Protein AF-A0A848XQJ1-F1 (afdb_monomer)

Sequence (135 aa):
MRKGQLGRRWIWWLPAFLWSCDLAPTRSLDELAVVDSTYVVPETGEPYSGNVTAQWPERLGGRSRLEARLVNGTWEGEFTLYHPTGRIRSQGVMSGGAPCGGWVENENPTVPESMLQEVTEELESLVIYGECPEG

Solvent-accessible surface area (backbone atoms only — not comparable to full-atom values): 7972 Å² total; per-residue (Å²): 144,82,90,84,89,82,82,92,76,89,80,86,81,77,80,83,76,72,80,72,78,76,72,75,76,69,39,57,51,86,71,42,38,77,55,96,86,27,32,16,37,70,92,78,65,46,55,36,65,47,47,31,30,42,74,47,78,42,97,90,59,58,47,27,39,38,44,33,27,29,49,72,14,29,40,34,44,60,37,37,34,26,29,52,74,65,41,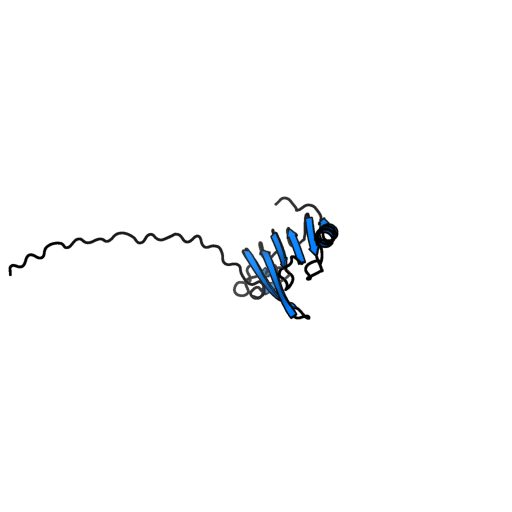70,27,32,37,35,37,27,51,91,62,39,76,20,35,63,29,43,52,37,89,68,62,65,84,61,97,41,72,67,51,41,55,49,51,55,64,72,17,57,44,78,48,57,78,64,80,86,128

pLDDT: mean 86.07, std 17.88, range [36.25, 98.56]

Secondary structure (DSSP, 8-state):
-----------------------PPPEEGGGSEEETTEEE-TTT-PBP-EEEEEEEE-TTSSEEEEEEEEETTEEEEEEEEE-TTS-EEEEEEEETTEEEEEEEE----SPPSSHHHHHHHHHHTEEE-SPPPP-

Nearest PDB structures (foldseek):
  1mt6-assembly1_A  TM=8.672E-01  e=2.859E-02  Homo sapiens
  7jtk-assembly1_T  TM=6.163E-01  e=9.436E-02  Chlamydomonas reinhardtii
  1n6c-assembly1_A  TM=8.450E-01  e=2.780E-01  Homo sapiens
  8z9y-assembly1_D  TM=4.304E-01  e=1.487E-01  Arabidopsis thaliana
  6t4d-assembly1_A-2  TM=4.704E-01  e=1.764E-01  Plasmodium falciparum

Radius of gyration: 25.11 Å; Cα contacts (8 Å, |Δi|>4): 245; chains: 1; bounding box: 40×91×46 Å

Mean predicted aligned error: 10.2 Å

Structure (mmCIF, N/CA/C/O backbone):
data_AF-A0A848XQJ1-F1
#
_entry.id   AF-A0A848XQJ1-F1
#
loop_
_atom_site.group_PDB
_atom_site.id
_atom_site.type_symbol
_atom_site.label_atom_id
_atom_site.label_alt_id
_atom_site.label_comp_id
_atom_site.label_asym_id
_atom_site.label_entity_id
_atom_site.label_seq_id
_atom_site.pdbx_PDB_ins_code
_atom_site.Cartn_x
_atom_site.Cartn_y
_atom_site.Cartn_z
_atom_site.occupancy
_atom_site.B_iso_or_equiv
_atom_site.auth_seq_id
_atom_site.auth_comp_id
_atom_site.auth_asym_id
_atom_site.auth_atom_id
_atom_site.pdbx_PDB_model_num
ATOM 1 N N . MET A 1 1 ? -7.274 78.347 1.927 1.00 42.78 1 MET A N 1
ATOM 2 C CA . MET A 1 1 ? -7.843 78.062 3.265 1.00 42.78 1 MET A CA 1
ATOM 3 C C . MET A 1 1 ? -9.361 78.224 3.236 1.00 42.78 1 MET A C 1
ATOM 5 O O . MET A 1 1 ? -9.844 79.346 3.191 1.00 42.78 1 MET A O 1
ATOM 9 N N . ARG A 1 2 ? -10.099 77.108 3.227 1.00 36.25 2 ARG A N 1
ATOM 10 C CA . ARG A 1 2 ? -11.481 76.949 3.720 1.00 36.25 2 ARG A CA 1
ATOM 11 C C . ARG A 1 2 ? -11.746 75.440 3.792 1.00 36.25 2 ARG A C 1
ATOM 13 O O . ARG A 1 2 ? -11.518 74.735 2.816 1.00 36.25 2 ARG A O 1
ATOM 20 N N . LYS A 1 3 ? -12.083 74.957 4.989 1.00 38.97 3 LYS A N 1
ATOM 21 C CA . LYS A 1 3 ? -12.331 73.545 5.317 1.00 38.97 3 LYS A CA 1
ATOM 22 C C . LYS A 1 3 ? -13.709 73.122 4.794 1.00 38.97 3 LYS A C 1
ATOM 24 O O . LYS A 1 3 ? -14.632 73.929 4.818 1.00 38.97 3 LYS A O 1
ATOM 29 N N . GLY A 1 4 ? -13.842 71.860 4.397 1.00 39.28 4 GLY A N 1
ATOM 30 C CA . GLY A 1 4 ? -15.107 71.253 3.975 1.00 39.28 4 GLY A CA 1
ATOM 31 C C . GLY A 1 4 ? -14.982 69.735 3.895 1.00 39.28 4 GLY A C 1
ATOM 32 O O . GLY A 1 4 ? -14.913 69.166 2.817 1.00 39.28 4 GLY A O 1
ATOM 33 N N . GLN A 1 5 ? -14.868 69.105 5.060 1.00 48.75 5 GLN A N 1
ATOM 34 C CA . GLN A 1 5 ? -14.820 67.661 5.266 1.00 48.75 5 GLN A CA 1
ATOM 35 C C . GLN A 1 5 ? -16.257 67.126 5.280 1.00 48.75 5 GLN A C 1
ATOM 37 O O . GLN A 1 5 ? -17.016 67.480 6.175 1.00 48.75 5 GLN A O 1
ATOM 42 N N . LEU A 1 6 ? -16.632 66.285 4.315 1.00 45.06 6 LEU A N 1
ATOM 43 C CA . LEU A 1 6 ? -17.903 65.553 4.298 1.00 45.06 6 LEU A CA 1
ATOM 44 C C . LEU A 1 6 ? -17.709 64.245 3.531 1.00 45.06 6 LEU A C 1
ATOM 46 O O . LEU A 1 6 ? -17.268 64.256 2.387 1.00 45.06 6 LEU A O 1
ATOM 50 N N . GLY A 1 7 ? -18.054 63.124 4.165 1.00 39.94 7 GLY A N 1
ATOM 51 C CA . GLY A 1 7 ? -18.126 61.835 3.479 1.00 39.94 7 GLY A CA 1
ATOM 52 C C . GLY A 1 7 ? -17.850 60.617 4.349 1.00 39.94 7 GLY A C 1
ATOM 53 O O . GLY A 1 7 ? -17.052 59.770 3.970 1.00 39.94 7 GLY A O 1
ATOM 54 N N . ARG A 1 8 ? -18.506 60.496 5.511 1.00 51.94 8 ARG A N 1
ATOM 55 C CA . ARG A 1 8 ? -18.638 59.193 6.181 1.00 51.94 8 ARG A CA 1
ATOM 56 C C . ARG A 1 8 ? -19.518 58.317 5.287 1.00 51.94 8 ARG A C 1
ATOM 58 O O . ARG A 1 8 ? -20.691 58.640 5.117 1.00 51.94 8 ARG A O 1
ATOM 65 N N . ARG A 1 9 ? -18.996 57.211 4.756 1.00 48.66 9 ARG A N 1
ATOM 66 C CA . ARG A 1 9 ? -19.834 56.130 4.226 1.00 48.66 9 ARG A CA 1
ATOM 67 C C . ARG A 1 9 ? -19.328 54.804 4.769 1.00 48.66 9 ARG A C 1
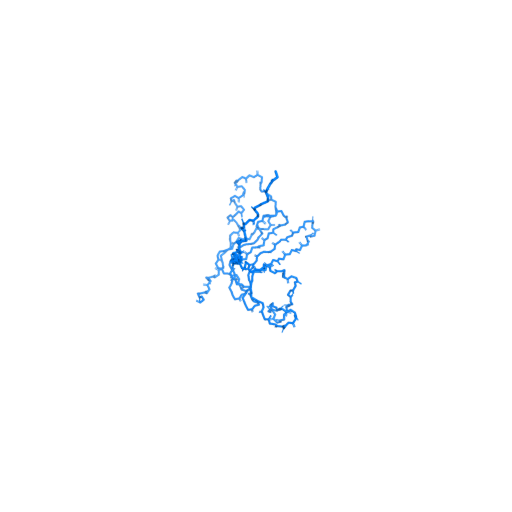ATOM 69 O O . ARG A 1 9 ? -18.230 54.362 4.459 1.00 48.66 9 ARG A O 1
ATOM 76 N N . TRP A 1 10 ? -20.126 54.259 5.675 1.00 47.78 10 TRP A N 1
ATOM 77 C CA . TRP A 1 10 ? -19.926 52.974 6.314 1.00 47.78 10 TRP A CA 1
ATOM 78 C C . TRP A 1 10 ? -20.131 51.892 5.254 1.00 47.78 10 TRP A C 1
ATOM 80 O O . TRP A 1 10 ? -21.210 51.817 4.673 1.00 47.78 10 TRP A O 1
ATOM 90 N N . ILE A 1 11 ? -19.108 51.083 4.994 1.00 53.62 11 ILE A N 1
ATOM 91 C CA . ILE A 1 11 ? -19.244 49.826 4.258 1.00 53.62 11 ILE A CA 1
ATOM 92 C C . ILE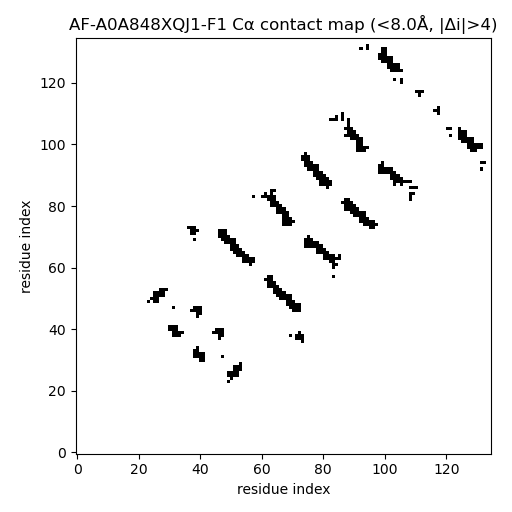 A 1 11 ? -18.893 48.731 5.257 1.00 53.62 11 ILE A C 1
ATOM 94 O O . ILE A 1 11 ? -17.737 48.366 5.436 1.00 53.62 11 ILE A O 1
ATOM 98 N N . TRP A 1 12 ? -19.916 48.265 5.961 1.00 46.94 12 TRP A N 1
ATOM 99 C CA . TRP A 1 12 ? -19.975 46.867 6.354 1.00 46.94 12 TRP A CA 1
ATOM 100 C C . TRP A 1 12 ? -20.701 46.167 5.211 1.00 46.94 12 TRP A C 1
ATOM 102 O O . TRP A 1 12 ? -21.801 46.604 4.885 1.00 46.94 12 TRP A O 1
ATOM 112 N N . TRP A 1 13 ? -20.099 45.144 4.601 1.00 46.84 13 TRP A N 1
ATOM 113 C CA . TRP A 1 13 ? -20.786 43.892 4.259 1.00 46.84 13 TRP A CA 1
ATOM 114 C C . TRP A 1 13 ? -19.806 42.827 3.737 1.00 46.84 13 TRP A C 1
ATOM 116 O O . TRP A 1 13 ? -19.204 42.976 2.680 1.00 46.84 13 TRP A O 1
ATOM 126 N N . LEU A 1 14 ? -19.734 41.769 4.552 1.00 53.12 14 LEU A N 1
ATOM 127 C CA . LEU A 1 14 ? -19.464 40.351 4.295 1.00 53.12 14 LEU A CA 1
ATOM 128 C C . LEU A 1 14 ? -18.108 39.939 3.690 1.00 53.12 14 LEU A C 1
ATOM 130 O O . LEU A 1 14 ? -17.894 40.100 2.488 1.00 53.12 14 LEU A O 1
ATOM 134 N N . PRO A 1 15 ? -17.222 39.290 4.479 1.00 52.69 15 PRO A N 1
ATOM 135 C CA . PRO A 1 15 ? -16.168 38.482 3.889 1.00 52.69 15 PRO A CA 1
ATOM 136 C C . PRO A 1 15 ? -16.836 37.356 3.097 1.00 52.69 15 PRO A C 1
ATOM 138 O O .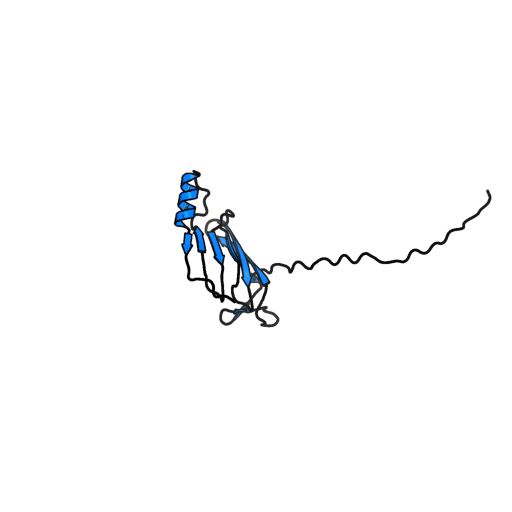 PRO A 1 15 ? -17.709 36.656 3.614 1.00 52.69 15 PRO A O 1
ATOM 141 N N . ALA A 1 16 ? -16.430 37.194 1.840 1.00 57.00 16 ALA A N 1
ATOM 142 C CA . ALA A 1 16 ? -16.672 35.969 1.103 1.00 57.00 16 ALA A CA 1
ATOM 143 C C . ALA A 1 16 ? -15.981 34.846 1.884 1.00 57.00 16 ALA A C 1
ATOM 145 O O . ALA A 1 16 ? -14.768 34.664 1.797 1.00 57.00 16 ALA A O 1
ATOM 146 N N . PHE A 1 17 ? -16.759 34.169 2.729 1.00 52.16 17 PHE A N 1
ATOM 147 C CA . PHE A 1 17 ? -16.384 32.931 3.385 1.00 52.16 17 PHE A CA 1
ATOM 148 C C . PHE A 1 17 ? -16.272 31.913 2.257 1.00 52.16 17 PHE A C 1
ATOM 150 O O . PHE A 1 17 ? -17.254 31.308 1.831 1.00 52.16 17 PHE A O 1
ATOM 157 N N . LEU A 1 18 ? -15.081 31.863 1.663 1.00 54.62 18 LEU A N 1
ATOM 158 C CA . LEU A 1 18 ? -14.699 30.833 0.724 1.00 54.62 18 LEU A CA 1
ATOM 159 C C . LEU A 1 18 ? -14.859 29.532 1.496 1.00 54.62 18 LEU A C 1
ATOM 161 O O . LEU A 1 18 ? -14.111 29.251 2.431 1.00 54.62 18 LEU A O 1
ATOM 165 N N . TRP A 1 19 ? -15.917 28.810 1.148 1.00 53.16 19 TRP A N 1
ATOM 166 C CA . TRP A 1 19 ? -16.148 27.435 1.532 1.00 53.16 19 TRP A CA 1
ATOM 167 C C . TRP A 1 19 ? -14.997 26.656 0.895 1.00 53.16 19 TRP A C 1
ATOM 169 O O . TRP A 1 19 ? -15.083 26.192 -0.241 1.00 53.16 19 TRP A O 1
ATOM 179 N N . SER A 1 20 ? -13.850 26.654 1.574 1.00 49.38 20 SER A N 1
ATOM 180 C CA . SER A 1 20 ? -12.776 25.726 1.283 1.00 49.38 20 SER A CA 1
ATOM 181 C C . SER A 1 20 ? -13.402 24.362 1.467 1.00 49.38 20 SER A C 1
ATOM 183 O O . SER A 1 20 ? -13.784 23.987 2.571 1.00 49.38 20 SER A O 1
ATOM 185 N N . CYS A 1 21 ? -13.604 23.674 0.351 1.00 57.50 21 CYS A N 1
ATOM 186 C CA . CYS A 1 21 ? -13.893 22.261 0.356 1.00 57.50 21 CYS A CA 1
ATOM 187 C C . CYS A 1 21 ? -12.751 21.619 1.152 1.00 57.50 21 CYS A C 1
ATOM 189 O O . CYS A 1 21 ? -11.608 21.657 0.693 1.00 57.50 21 CYS A O 1
ATOM 191 N N . ASP A 1 22 ? -13.038 21.143 2.367 1.00 53.78 22 ASP A N 1
ATOM 192 C CA . ASP A 1 22 ? -12.120 20.335 3.164 1.00 53.78 22 ASP A CA 1
ATOM 193 C C . ASP A 1 22 ? -11.807 19.092 2.333 1.00 53.78 22 ASP A C 1
ATOM 195 O O . ASP A 1 22 ? -12.546 18.106 2.317 1.00 53.78 22 ASP A O 1
ATOM 199 N N . LEU A 1 23 ? -10.735 19.180 1.550 1.00 60.22 23 LEU A N 1
ATOM 200 C CA . LEU A 1 23 ? -10.103 18.023 0.961 1.00 60.22 23 LEU A CA 1
ATOM 201 C C . LEU A 1 23 ? -9.615 17.224 2.166 1.00 60.22 23 LEU A C 1
ATOM 203 O O . LEU A 1 23 ? -8.650 17.633 2.812 1.00 60.22 23 LEU A O 1
ATOM 207 N N . ALA A 1 24 ? -10.364 16.181 2.539 1.00 60.31 24 ALA A N 1
ATOM 208 C CA . ALA A 1 24 ? -10.082 15.404 3.736 1.00 60.31 24 ALA A CA 1
ATOM 209 C C . ALA A 1 24 ? -8.587 15.041 3.739 1.00 60.31 24 ALA A C 1
ATOM 211 O O . ALA A 1 24 ? -8.108 14.468 2.754 1.00 60.31 24 ALA A O 1
ATOM 212 N N . PRO A 1 25 ? -7.830 15.432 4.777 1.00 68.06 25 PRO A N 1
ATOM 213 C CA . PRO A 1 25 ? -6.392 15.241 4.775 1.00 68.06 25 PRO A CA 1
ATOM 214 C C . PRO A 1 25 ? -6.086 13.744 4.760 1.00 68.06 25 PRO A C 1
ATOM 216 O O . PRO A 1 25 ? -6.610 12.983 5.573 1.00 68.06 25 PRO A O 1
ATOM 219 N N . THR A 1 26 ? -5.235 13.322 3.826 1.00 87.44 26 THR A N 1
ATOM 220 C CA . THR A 1 26 ? -4.684 11.966 3.810 1.00 87.44 26 THR A CA 1
ATOM 221 C C . THR A 1 26 ? -3.914 11.726 5.109 1.00 87.44 26 THR A C 1
ATOM 223 O O . THR A 1 26 ? -3.033 12.518 5.451 1.00 87.44 26 THR A O 1
ATOM 226 N N . ARG A 1 27 ? -4.240 10.654 5.842 1.00 94.19 27 ARG A N 1
ATOM 227 C CA . ARG A 1 27 ? -3.608 10.333 7.134 1.00 94.19 27 ARG A CA 1
ATOM 228 C C . ARG A 1 27 ? -2.389 9.430 6.947 1.00 94.19 27 ARG A C 1
ATOM 230 O O . ARG A 1 27 ? -2.335 8.640 6.004 1.00 94.19 27 ARG A O 1
ATOM 237 N N . SER A 1 28 ? -1.403 9.528 7.835 1.00 96.25 28 SER A N 1
ATOM 238 C CA . SER A 1 28 ? -0.307 8.556 7.861 1.00 96.25 28 SER A CA 1
ATOM 239 C C . SER A 1 28 ? -0.783 7.242 8.484 1.00 96.25 28 SER A C 1
ATOM 241 O O . SER A 1 28 ? -1.403 7.245 9.546 1.00 96.25 28 SER A O 1
ATOM 243 N N . LEU A 1 29 ? -0.478 6.109 7.853 1.00 96.25 29 LEU A N 1
ATOM 244 C CA . LEU A 1 29 ? -0.814 4.779 8.359 1.00 96.25 29 LEU A CA 1
ATOM 245 C C . LEU A 1 29 ? -0.100 4.486 9.686 1.00 96.25 29 LEU A C 1
ATOM 247 O O . LEU A 1 29 ? -0.655 3.795 10.533 1.00 96.25 29 LEU A O 1
ATOM 251 N N . ASP A 1 30 ? 1.090 5.060 9.889 1.00 95.62 30 ASP A N 1
ATOM 252 C CA . ASP A 1 30 ? 1.886 4.898 11.114 1.00 95.62 30 ASP A CA 1
ATOM 253 C C . ASP A 1 30 ? 1.228 5.560 12.348 1.00 95.62 30 ASP A C 1
ATOM 255 O O . ASP A 1 30 ? 1.639 5.316 13.480 1.00 95.62 30 ASP A O 1
ATOM 259 N N . GLU A 1 31 ? 0.206 6.403 12.147 1.00 96.06 31 GLU A N 1
ATOM 260 C CA . GLU A 1 31 ? -0.572 7.057 13.212 1.00 96.06 31 GLU A CA 1
ATOM 261 C C . GLU A 1 31 ? -1.829 6.272 13.615 1.00 96.06 31 GLU A C 1
ATOM 263 O O . GLU A 1 31 ? -2.591 6.731 14.471 1.00 96.06 31 GLU A O 1
ATOM 268 N N . LEU A 1 32 ? -2.100 5.141 12.962 1.00 96.94 32 LEU A N 1
ATOM 269 C CA . LEU A 1 32 ? -3.221 4.261 13.273 1.00 96.94 32 LEU A CA 1
ATOM 270 C C . LEU A 1 32 ? -2.730 3.062 14.083 1.00 96.94 32 LEU A C 1
ATOM 272 O O . LEU A 1 32 ? -1.635 2.545 13.869 1.00 96.94 32 LEU A O 1
ATOM 276 N N . ALA A 1 33 ? -3.560 2.596 15.011 1.00 97.50 33 ALA A N 1
ATOM 277 C CA . ALA A 1 33 ? -3.327 1.332 15.694 1.00 97.50 33 ALA A CA 1
ATOM 278 C C . ALA A 1 33 ? -3.998 0.197 14.913 1.00 97.50 33 ALA A C 1
ATOM 280 O O . ALA A 1 33 ? -4.985 0.417 14.214 1.00 97.50 33 ALA A O 1
ATOM 281 N N . VAL A 1 34 ? -3.485 -1.024 15.054 1.00 97.06 34 VAL A N 1
ATOM 282 C CA . VAL A 1 34 ? -4.124 -2.226 14.505 1.00 97.06 34 VAL A CA 1
ATOM 283 C C . VAL A 1 34 ? -4.657 -3.062 15.660 1.00 97.06 34 VAL A C 1
ATOM 285 O O . VAL A 1 34 ? -3.890 -3.479 16.528 1.00 97.06 34 VAL A O 1
ATOM 288 N N . VAL A 1 35 ? -5.965 -3.310 15.665 1.00 97.50 35 VAL A N 1
ATOM 289 C CA . VAL A 1 35 ? -6.661 -4.154 16.645 1.00 97.50 35 VAL A CA 1
ATOM 290 C C . VAL A 1 35 ? -7.470 -5.181 15.868 1.00 97.50 35 VAL A C 1
ATOM 292 O O . VAL A 1 35 ? -8.292 -4.806 15.042 1.00 97.50 35 VAL A O 1
ATOM 295 N N . ASP A 1 36 ? -7.202 -6.471 16.079 1.00 94.62 36 ASP A N 1
ATOM 296 C CA . ASP A 1 36 ? -7.896 -7.569 15.388 1.00 94.62 36 ASP A CA 1
ATO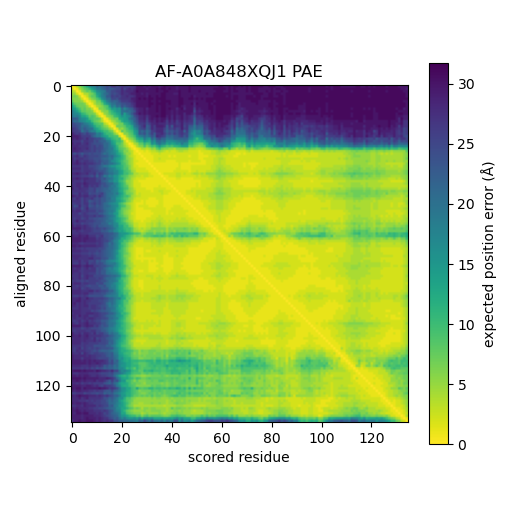M 297 C C . ASP A 1 36 ? -7.948 -7.389 13.857 1.00 94.62 36 ASP A C 1
ATOM 299 O O . ASP A 1 36 ? -8.985 -7.533 13.216 1.00 94.62 36 ASP A O 1
ATOM 303 N N . SER A 1 37 ? -6.799 -7.048 13.259 1.00 93.62 37 SER A N 1
ATOM 304 C CA . SER A 1 37 ? -6.641 -6.746 11.820 1.00 93.62 37 SER A CA 1
ATOM 305 C C . SER A 1 37 ? -7.410 -5.516 11.314 1.00 93.62 37 SER A C 1
ATOM 307 O O . SER A 1 37 ? -7.442 -5.275 10.112 1.00 93.62 37 SER A O 1
ATOM 309 N N . THR A 1 38 ? -7.987 -4.716 12.212 1.00 96.75 38 THR A N 1
ATOM 310 C CA . THR A 1 38 ? -8.704 -3.475 11.897 1.00 96.75 38 THR A CA 1
ATOM 311 C C . THR A 1 38 ? -7.835 -2.270 12.237 1.00 96.75 38 THR A C 1
ATOM 313 O O . THR A 1 38 ? -7.321 -2.158 13.352 1.00 96.75 38 THR A O 1
ATOM 316 N N . TYR A 1 39 ? -7.690 -1.342 11.293 1.00 97.75 39 TYR A N 1
ATOM 317 C CA . TYR A 1 39 ? -7.044 -0.053 11.529 1.00 97.75 39 TYR A CA 1
ATOM 318 C C . TYR A 1 39 ? -7.980 0.883 12.298 1.00 97.75 39 TYR A C 1
ATOM 320 O O . TYR A 1 39 ? -9.053 1.245 11.810 1.00 97.75 39 TYR A O 1
ATOM 328 N N . VAL A 1 40 ? -7.563 1.305 13.489 1.00 98.19 40 VAL A N 1
ATOM 329 C CA . VAL A 1 40 ? -8.346 2.154 14.393 1.00 98.19 40 VAL A CA 1
ATOM 330 C C . VAL A 1 40 ? -7.605 3.440 14.744 1.00 98.19 40 VAL A C 1
ATOM 332 O O . VAL A 1 40 ? -6.372 3.499 14.759 1.00 98.19 40 VAL A O 1
ATOM 335 N N . VAL A 1 41 ? -8.371 4.480 15.054 1.00 97.56 41 VAL A N 1
ATOM 336 C CA . VAL A 1 41 ? -7.862 5.737 15.608 1.00 97.56 41 VAL A CA 1
ATOM 337 C C . VAL A 1 41 ? -7.440 5.485 17.064 1.00 97.56 41 VAL A C 1
ATOM 339 O O . VAL A 1 41 ? -8.301 5.125 17.867 1.00 97.56 41 VAL A O 1
ATOM 342 N N . PRO A 1 42 ? -6.155 5.638 17.444 1.00 96.75 42 PRO A N 1
ATOM 343 C CA . PRO A 1 42 ? -5.669 5.236 18.770 1.00 96.75 42 PRO A CA 1
ATOM 344 C C . PRO A 1 42 ? -6.383 5.913 19.945 1.00 96.75 42 PRO A C 1
ATOM 346 O O . PRO A 1 42 ? -6.505 5.326 21.017 1.00 96.75 42 PRO A O 1
ATOM 349 N N . GLU A 1 43 ? -6.849 7.147 19.754 1.00 95.31 43 GLU A N 1
ATOM 350 C CA . GLU A 1 43 ? -7.485 7.948 20.798 1.00 95.31 43 GLU A CA 1
ATOM 351 C C . GLU A 1 43 ? -8.907 7.481 21.128 1.00 95.31 43 GLU A C 1
ATOM 353 O O . GLU A 1 43 ? -9.328 7.567 22.281 1.00 95.31 43 GLU A O 1
ATOM 358 N N . THR A 1 44 ? -9.654 7.009 20.127 1.00 96.38 44 THR A N 1
ATOM 359 C CA . THR A 1 44 ? -11.070 6.633 20.278 1.00 96.38 44 THR A CA 1
ATOM 360 C C . THR A 1 44 ? -11.298 5.127 20.194 1.00 96.38 44 THR A C 1
ATOM 362 O O . THR A 1 44 ? -12.313 4.635 20.680 1.00 96.38 44 THR A O 1
ATOM 365 N N . GLY A 1 45 ? -10.369 4.387 19.585 1.00 96.56 45 GLY A N 1
ATOM 366 C CA . GLY A 1 45 ? -10.545 2.984 19.221 1.00 96.56 45 GLY A CA 1
ATOM 367 C C . GLY A 1 45 ? -11.517 2.766 18.056 1.00 96.56 45 GLY A C 1
ATOM 368 O O . GLY A 1 45 ? -11.831 1.621 17.741 1.00 96.56 45 GLY A O 1
ATOM 369 N N . GLU A 1 46 ? -12.007 3.828 17.411 1.00 96.75 46 GLU A N 1
ATOM 370 C CA . GLU A 1 46 ? -12.953 3.712 16.300 1.00 96.75 46 GLU A CA 1
ATOM 371 C C . GLU A 1 46 ? -12.239 3.294 15.002 1.00 96.75 46 GLU A C 1
ATOM 373 O O . GLU A 1 46 ? -11.145 3.800 14.720 1.00 96.75 46 GLU A O 1
ATOM 378 N N . PRO A 1 47 ? -12.840 2.411 14.178 1.00 97.88 47 PRO A N 1
ATOM 379 C CA . PRO A 1 47 ? -12.288 2.046 12.878 1.00 97.88 47 PRO A CA 1
ATOM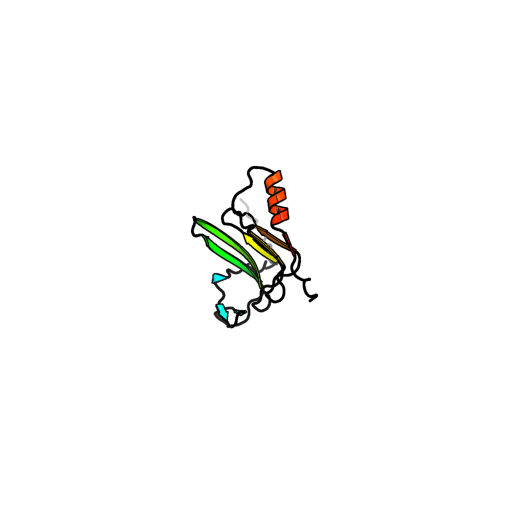 380 C C . PRO A 1 47 ? -12.125 3.260 11.962 1.00 97.88 47 PRO A C 1
ATOM 382 O O . PRO A 1 47 ? -13.049 4.053 11.771 1.00 97.88 47 PRO A O 1
ATOM 385 N N . TYR A 1 48 ? -10.949 3.395 11.357 1.00 97.00 48 TYR A N 1
ATOM 386 C CA . TYR A 1 48 ? -10.642 4.538 10.507 1.00 97.00 48 TYR A CA 1
ATOM 387 C C . TYR A 1 48 ? -11.230 4.377 9.097 1.00 97.00 48 TYR A C 1
ATOM 389 O O . TYR A 1 48 ? -11.130 3.314 8.487 1.00 97.00 48 TYR A O 1
ATOM 397 N N . SER A 1 49 ? -11.800 5.451 8.547 1.00 96.81 49 SER A N 1
ATOM 398 C CA . SER A 1 49 ? -12.238 5.513 7.147 1.00 96.81 49 SER A CA 1
ATOM 399 C C . SER A 1 49 ? -11.652 6.746 6.471 1.00 96.81 49 SER A C 1
ATOM 401 O O . SER A 1 49 ? -11.878 7.868 6.924 1.00 96.81 49 SER A O 1
ATOM 403 N N . GLY A 1 50 ? -10.916 6.548 5.381 1.00 95.75 50 GLY A N 1
ATOM 404 C CA . GLY A 1 50 ? -10.261 7.631 4.655 1.00 95.75 50 GLY A CA 1
ATOM 405 C C . GLY A 1 50 ? -9.053 7.178 3.844 1.00 95.75 50 GLY A C 1
ATOM 406 O O . GLY A 1 50 ? -8.671 6.007 3.855 1.00 95.75 50 GLY A O 1
ATOM 407 N N . ASN A 1 51 ? -8.453 8.130 3.133 1.00 97.00 51 ASN A N 1
ATOM 408 C CA . ASN A 1 51 ? -7.217 7.898 2.395 1.00 97.00 51 ASN A CA 1
ATOM 409 C C . ASN A 1 51 ? -6.035 7.858 3.366 1.00 97.00 51 ASN A C 1
ATOM 411 O O . ASN A 1 51 ? -5.921 8.703 4.259 1.00 97.00 51 ASN A O 1
ATOM 415 N N . VAL A 1 52 ? -5.133 6.911 3.146 1.00 97.62 52 VAL A N 1
ATOM 416 C CA . VAL A 1 52 ? -3.925 6.722 3.942 1.00 97.62 52 VAL A CA 1
ATOM 417 C C . VAL A 1 52 ? -2.678 6.726 3.078 1.00 97.62 52 VAL A C 1
ATOM 419 O O . VAL A 1 52 ? -2.686 6.328 1.913 1.00 97.62 52 VAL A O 1
ATOM 422 N N . THR A 1 53 ? -1.584 7.160 3.687 1.00 97.88 53 THR A N 1
ATOM 423 C CA . THR A 1 53 ? -0.238 7.065 3.125 1.00 97.88 53 THR A CA 1
ATOM 424 C C . THR A 1 53 ? 0.691 6.407 4.116 1.00 97.88 53 THR A C 1
ATOM 426 O O . THR A 1 53 ? 0.503 6.538 5.318 1.00 97.88 53 THR A O 1
ATOM 429 N N . ALA A 1 54 ? 1.724 5.735 3.634 1.00 97.12 54 ALA A N 1
ATOM 430 C CA . ALA A 1 54 ? 2.791 5.253 4.499 1.00 97.12 54 ALA A CA 1
ATOM 431 C C . ALA A 1 54 ? 4.131 5.358 3.786 1.00 97.12 54 ALA A C 1
ATOM 433 O O . ALA A 1 54 ? 4.186 5.384 2.554 1.00 97.12 54 ALA A O 1
ATOM 434 N N . GLN A 1 55 ? 5.216 5.446 4.549 1.00 97.19 55 GLN A N 1
ATOM 435 C CA . GLN A 1 55 ? 6.557 5.447 3.982 1.00 97.19 55 GLN A CA 1
ATOM 436 C C . GLN A 1 55 ? 7.528 4.684 4.864 1.00 97.19 55 GLN A C 1
ATOM 438 O O . GLN A 1 55 ? 7.707 5.028 6.032 1.00 97.19 55 GLN A O 1
ATOM 443 N N . TRP A 1 56 ? 8.264 3.750 4.270 1.00 95.25 56 TRP A N 1
ATOM 444 C CA . TRP A 1 56 ? 9.219 2.924 5.004 1.00 95.25 56 TRP A CA 1
ATOM 445 C C . TRP A 1 56 ? 10.611 2.995 4.376 1.00 95.25 56 TRP A C 1
ATOM 447 O O . TRP A 1 56 ? 10.729 3.025 3.148 1.00 95.25 56 TRP A O 1
ATOM 457 N N . PRO A 1 57 ? 11.678 3.059 5.191 1.00 95.56 57 PRO A N 1
ATOM 458 C CA . PRO A 1 57 ? 13.040 2.982 4.685 1.00 95.56 57 PRO A CA 1
ATOM 459 C C . PRO A 1 57 ? 13.346 1.566 4.182 1.00 95.56 57 PRO A C 1
ATOM 461 O O . PRO A 1 57 ? 13.077 0.585 4.872 1.00 95.56 57 PRO A O 1
ATOM 464 N N . GLU A 1 58 ? 13.960 1.465 3.006 1.00 90.00 58 GLU A N 1
ATOM 465 C CA . GLU A 1 58 ? 14.379 0.181 2.437 1.00 90.00 58 GLU A CA 1
ATOM 466 C C . GLU A 1 58 ? 15.796 -0.206 2.869 1.00 90.00 58 GLU A C 1
ATOM 468 O O . GLU A 1 58 ? 16.664 0.648 3.078 1.00 90.00 58 GLU A O 1
ATOM 473 N N . ARG A 1 59 ? 16.072 -1.517 2.936 1.00 89.19 59 ARG A N 1
ATOM 474 C CA . ARG A 1 59 ? 17.383 -2.049 3.366 1.00 89.19 59 ARG A CA 1
ATOM 475 C C . ARG A 1 59 ? 18.544 -1.547 2.503 1.00 89.19 59 ARG A C 1
ATOM 477 O O . ARG A 1 59 ? 19.651 -1.365 3.003 1.00 89.19 59 ARG A O 1
ATOM 484 N N . LEU A 1 60 ? 18.299 -1.377 1.205 1.00 86.12 60 LEU A N 1
ATOM 485 C CA . LEU A 1 60 ? 19.292 -0.936 0.220 1.00 86.12 60 LEU A CA 1
ATOM 486 C C . LEU A 1 60 ? 19.306 0.591 0.020 1.00 86.12 60 LEU A C 1
ATOM 488 O O . LEU A 1 60 ? 20.042 1.084 -0.831 1.00 86.12 60 LEU A O 1
ATOM 492 N N . GLY A 1 61 ? 18.546 1.338 0.827 1.00 88.88 61 GLY A N 1
ATOM 493 C CA . GLY A 1 61 ? 18.435 2.792 0.751 1.00 88.88 61 GLY A CA 1
ATOM 494 C C . GLY A 1 61 ? 17.185 3.275 0.010 1.00 88.88 61 GLY A C 1
ATOM 495 O O . GLY A 1 61 ? 16.567 2.550 -0.766 1.00 88.88 61 GLY A O 1
ATOM 496 N N . GLY A 1 62 ? 16.814 4.532 0.271 1.00 92.56 62 GLY A N 1
ATOM 497 C CA . GLY A 1 62 ? 15.580 5.143 -0.226 1.00 92.56 62 GLY A CA 1
ATOM 498 C C . GLY A 1 62 ? 14.351 4.846 0.649 1.00 92.56 62 GLY A C 1
ATOM 499 O O . GLY A 1 62 ? 14.470 4.252 1.724 1.00 92.56 62 GLY A O 1
ATOM 500 N N . ARG A 1 63 ? 13.175 5.332 0.227 1.00 95.38 63 ARG A N 1
ATOM 501 C CA . ARG A 1 63 ? 11.907 5.187 0.959 1.00 95.38 63 ARG A CA 1
ATOM 502 C C . ARG A 1 63 ? 10.792 4.723 0.030 1.00 95.38 63 ARG A C 1
ATOM 504 O O . ARG A 1 63 ? 10.413 5.471 -0.869 1.00 95.38 63 ARG A O 1
ATOM 511 N N . SER A 1 64 ? 10.258 3.535 0.275 1.00 96.56 64 SER A N 1
ATOM 512 C CA . SER A 1 64 ? 9.034 3.068 -0.378 1.00 96.56 64 SER A CA 1
ATOM 513 C C . SER A 1 64 ? 7.848 3.893 0.112 1.00 96.56 64 SER A C 1
ATOM 515 O O . SER A 1 64 ? 7.864 4.391 1.242 1.00 96.56 64 SER A O 1
ATOM 517 N N . ARG A 1 65 ? 6.828 4.054 -0.732 1.00 97.62 65 ARG A N 1
ATOM 518 C CA . ARG A 1 65 ? 5.621 4.829 -0.411 1.00 97.62 65 ARG A CA 1
ATOM 519 C C . ARG A 1 65 ? 4.376 4.013 -0.715 1.00 97.62 65 ARG A C 1
ATOM 521 O O . ARG A 1 65 ? 4.305 3.398 -1.767 1.00 97.62 65 ARG A O 1
ATOM 528 N N . LEU A 1 66 ? 3.401 4.056 0.177 1.00 98.06 66 LEU A N 1
ATOM 529 C CA . LEU A 1 66 ? 2.057 3.531 -0.029 1.00 98.06 66 LEU A CA 1
ATOM 530 C C . LEU A 1 66 ? 1.071 4.693 -0.140 1.00 98.06 66 LEU A C 1
ATOM 532 O O . LEU A 1 66 ? 1.153 5.639 0.645 1.00 98.06 66 LEU A O 1
ATOM 536 N N . GLU A 1 67 ? 0.129 4.571 -1.065 1.00 98.31 67 GLU A N 1
ATOM 537 C CA . GLU A 1 67 ? -1.087 5.373 -1.185 1.00 98.31 67 GLU A CA 1
ATOM 538 C C . GLU A 1 67 ? -2.271 4.406 -1.301 1.00 98.31 67 GLU A C 1
ATOM 540 O O . GLU A 1 67 ? -2.284 3.541 -2.175 1.00 98.31 67 GLU A O 1
ATOM 545 N N . ALA A 1 68 ? -3.234 4.494 -0.385 1.00 98.00 68 ALA A N 1
ATOM 546 C CA . ALA A 1 68 ? -4.357 3.562 -0.328 1.00 98.00 68 ALA A CA 1
ATOM 547 C C . ALA A 1 68 ? -5.562 4.177 0.394 1.00 98.00 68 ALA A C 1
ATOM 549 O O . ALA A 1 68 ? -5.514 5.312 0.876 1.00 98.00 68 ALA A O 1
ATOM 550 N N . ARG A 1 69 ? -6.651 3.416 0.498 1.00 96.75 69 ARG A N 1
ATOM 551 C CA . ARG A 1 69 ? -7.863 3.814 1.213 1.00 96.75 69 ARG A CA 1
ATOM 552 C C . ARG A 1 69 ? -8.327 2.723 2.176 1.00 96.75 69 ARG A C 1
ATOM 554 O O . ARG A 1 69 ? -8.231 1.529 1.899 1.00 96.75 69 ARG A O 1
ATOM 561 N N . LEU A 1 70 ? -8.833 3.173 3.322 1.00 97.38 70 LEU A N 1
ATOM 562 C CA . LEU A 1 70 ? -9.484 2.347 4.329 1.00 97.38 70 LEU A CA 1
ATOM 563 C C . LEU A 1 70 ? -10.972 2.704 4.418 1.00 97.38 70 LEU A C 1
ATOM 565 O O . LEU A 1 70 ? -11.342 3.880 4.361 1.00 97.38 70 LEU A O 1
ATOM 569 N N . VAL A 1 71 ? -11.821 1.698 4.606 1.00 97.06 71 VAL A N 1
ATOM 570 C CA . VAL A 1 71 ? -13.237 1.828 4.972 1.00 97.06 71 VAL A CA 1
ATOM 571 C C . VAL A 1 71 ? -13.483 0.925 6.175 1.00 97.06 71 VAL A C 1
ATOM 573 O O . VAL A 1 71 ? -13.171 -0.261 6.136 1.00 97.06 71 VAL A O 1
ATOM 576 N N . ASN A 1 72 ? -14.003 1.491 7.266 1.00 96.75 72 ASN A N 1
ATOM 577 C CA . ASN A 1 72 ? -14.192 0.798 8.546 1.00 96.75 72 ASN A CA 1
ATOM 578 C C . ASN A 1 72 ? -12.941 0.021 8.997 1.00 96.75 72 ASN A C 1
ATOM 580 O O . ASN A 1 72 ? -13.019 -1.126 9.430 1.00 96.75 72 ASN A O 1
ATOM 584 N N . GLY A 1 73 ? -11.771 0.644 8.862 1.00 97.19 73 GLY A N 1
ATOM 585 C CA . GLY A 1 73 ? -10.485 0.084 9.261 1.00 97.19 73 GLY A CA 1
ATOM 586 C C . GLY A 1 73 ? -9.977 -1.057 8.380 1.00 97.19 73 GLY A C 1
ATOM 587 O O . GLY A 1 73 ? -9.022 -1.720 8.769 1.00 97.19 73 GLY A O 1
ATOM 588 N N . THR A 1 74 ? -10.579 -1.282 7.211 1.00 97.69 74 THR A N 1
ATOM 589 C CA . THR A 1 74 ? -10.213 -2.347 6.265 1.00 97.69 74 THR A CA 1
ATOM 590 C C . THR A 1 74 ? -9.829 -1.755 4.908 1.00 97.69 74 THR A C 1
ATOM 592 O O . THR A 1 74 ? -10.387 -0.733 4.513 1.00 97.69 74 THR A O 1
ATOM 595 N N . TRP A 1 75 ? -8.876 -2.362 4.191 1.00 97.50 75 TRP A N 1
ATOM 596 C CA . TRP A 1 75 ? -8.464 -1.917 2.851 1.00 97.50 75 TRP A CA 1
ATOM 597 C C . TRP A 1 75 ? -9.617 -1.987 1.850 1.00 97.50 75 TRP A C 1
ATOM 599 O O . TRP A 1 75 ? -10.216 -3.050 1.684 1.00 97.50 75 TRP A O 1
ATOM 609 N N . GLU A 1 76 ? -9.888 -0.871 1.173 1.00 97.44 76 GLU A N 1
ATOM 610 C CA . GLU A 1 76 ? -11.003 -0.751 0.233 1.00 97.44 76 GLU A CA 1
ATOM 611 C C . GLU A 1 76 ? -10.703 0.285 -0.859 1.00 97.44 76 GLU A C 1
ATOM 613 O O . GLU A 1 76 ? -10.379 1.438 -0.564 1.00 97.44 76 GLU A O 1
ATOM 618 N N . GLY A 1 77 ? -10.893 -0.100 -2.118 1.00 96.12 77 GLY A N 1
ATOM 619 C CA . GLY A 1 77 ? -10.643 0.724 -3.294 1.00 96.12 77 GLY A CA 1
ATOM 620 C C . GLY A 1 77 ? -9.194 0.666 -3.777 1.00 96.12 77 GLY A C 1
ATOM 621 O O . GLY A 1 77 ? -8.512 -0.347 -3.633 1.00 96.12 77 GLY A O 1
ATOM 622 N N . GLU A 1 78 ? -8.746 1.761 -4.389 1.00 97.25 78 GLU A N 1
ATOM 623 C CA . GLU A 1 78 ? -7.417 1.876 -4.996 1.00 97.25 78 GLU A CA 1
ATOM 624 C C . GLU A 1 78 ? -6.291 1.662 -3.976 1.00 97.25 78 GLU A C 1
ATOM 626 O O . GLU A 1 78 ? -6.281 2.249 -2.887 1.00 97.25 78 GLU A O 1
ATOM 631 N N . PHE A 1 79 ? -5.308 0.857 -4.371 1.00 98.25 79 PHE A N 1
ATOM 632 C CA . PHE A 1 79 ? -4.099 0.571 -3.614 1.00 98.25 79 PHE A CA 1
ATOM 633 C C . PHE A 1 79 ? -2.890 0.727 -4.531 1.00 98.25 79 PHE A C 1
ATOM 635 O O . PHE A 1 79 ? -2.826 0.110 -5.591 1.00 98.25 79 PHE A O 1
ATOM 642 N N . THR A 1 80 ? -1.918 1.553 -4.143 1.00 98.56 80 THR A N 1
ATOM 643 C CA . THR A 1 80 ? -0.672 1.732 -4.897 1.00 98.56 80 THR A CA 1
ATOM 644 C C . THR A 1 80 ? 0.537 1.771 -3.969 1.00 98.56 80 THR A C 1
ATOM 646 O O . THR A 1 80 ? 0.693 2.668 -3.140 1.00 98.56 80 THR A O 1
ATOM 649 N N . LEU A 1 81 ? 1.433 0.805 -4.144 1.00 97.94 81 LEU A N 1
ATOM 650 C CA . LEU A 1 81 ? 2.736 0.725 -3.500 1.00 97.94 81 LEU A CA 1
ATOM 651 C C . LEU A 1 81 ? 3.827 1.083 -4.512 1.00 97.94 81 LEU A C 1
ATOM 653 O O . LEU A 1 81 ? 3.916 0.494 -5.588 1.00 97.94 81 LEU A O 1
ATOM 657 N N . TYR A 1 82 ? 4.698 2.008 -4.133 1.00 97.19 82 TYR A N 1
ATOM 658 C CA . TYR A 1 82 ? 5.826 2.479 -4.924 1.00 97.19 82 TYR A CA 1
ATOM 659 C C . TYR A 1 82 ? 7.151 1.982 -4.349 1.00 97.19 82 TYR A C 1
ATOM 661 O O . TYR A 1 82 ? 7.373 2.019 -3.134 1.00 97.19 82 TYR A O 1
ATOM 669 N N . HIS A 1 83 ? 8.068 1.623 -5.246 1.00 95.31 83 HIS A N 1
ATOM 670 C CA . HIS A 1 83 ? 9.490 1.489 -4.941 1.00 95.31 83 HIS A CA 1
ATOM 671 C C . HIS A 1 83 ? 10.083 2.827 -4.478 1.00 95.31 83 HIS A C 1
ATOM 673 O O . HIS A 1 83 ? 9.538 3.889 -4.797 1.00 95.31 83 HIS A O 1
ATOM 679 N N . PRO A 1 84 ? 11.268 2.829 -3.840 1.00 95.06 84 PRO A N 1
ATOM 680 C CA . PRO A 1 84 ? 11.987 4.065 -3.534 1.00 95.06 84 PRO A CA 1
ATOM 681 C C . PRO A 1 84 ? 12.294 4.945 -4.742 1.00 95.06 84 PRO A C 1
ATOM 683 O O . PRO A 1 84 ? 12.457 6.155 -4.607 1.00 95.06 84 PRO A O 1
ATOM 686 N N . THR A 1 85 ? 12.388 4.332 -5.922 1.00 92.69 85 THR A N 1
ATOM 687 C CA . THR A 1 85 ? 12.603 5.013 -7.202 1.00 92.69 85 THR A CA 1
ATOM 688 C C . THR A 1 85 ? 11.358 5.753 -7.693 1.00 92.69 85 THR A C 1
ATOM 690 O O . THR A 1 85 ? 11.454 6.551 -8.619 1.00 92.69 85 THR A O 1
ATOM 693 N N . GLY A 1 86 ? 10.193 5.501 -7.088 1.00 92.44 86 GLY A N 1
ATOM 694 C CA . GLY A 1 86 ? 8.898 6.013 -7.524 1.00 92.44 86 GLY A CA 1
ATOM 695 C C . GLY A 1 86 ? 8.210 5.156 -8.589 1.00 92.44 86 GLY A C 1
ATOM 696 O O . GLY A 1 86 ? 7.071 5.460 -8.931 1.00 92.44 86 GLY A O 1
ATOM 697 N N . ARG A 1 87 ? 8.847 4.083 -9.090 1.00 92.69 87 ARG A N 1
ATOM 698 C CA . ARG A 1 87 ? 8.170 3.092 -9.94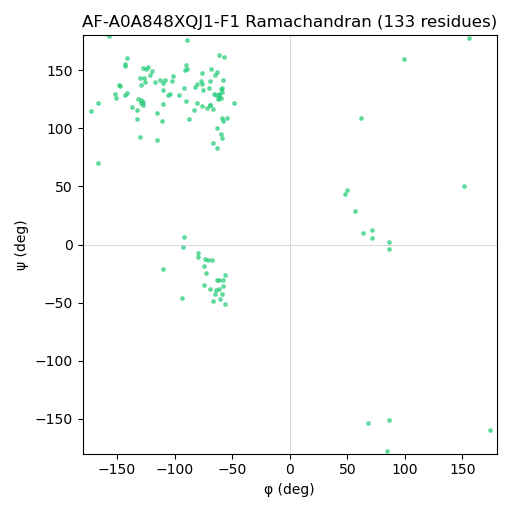5 1.00 92.69 87 ARG A CA 1
ATOM 699 C C . ARG A 1 87 ? 7.088 2.368 -9.146 1.00 92.69 87 ARG A C 1
ATOM 701 O O . ARG A 1 87 ? 7.269 2.114 -7.953 1.00 92.69 87 ARG A O 1
ATOM 708 N N . ILE A 1 88 ? 5.988 2.018 -9.808 1.00 95.06 88 ILE A N 1
ATOM 709 C CA . ILE A 1 88 ? 4.951 1.170 -9.216 1.00 95.06 88 ILE A CA 1
ATOM 710 C C . ILE A 1 88 ? 5.576 -0.186 -8.902 1.00 95.06 88 ILE A C 1
ATOM 712 O O . ILE A 1 88 ? 6.178 -0.816 -9.768 1.00 95.06 88 ILE A O 1
ATOM 716 N N . ARG A 1 89 ? 5.451 -0.593 -7.642 1.00 95.81 89 ARG A N 1
ATOM 717 C CA . ARG A 1 89 ? 5.790 -1.932 -7.172 1.00 95.81 89 ARG A CA 1
ATOM 718 C C . ARG A 1 89 ? 4.565 -2.825 -7.192 1.00 95.81 89 ARG A C 1
ATOM 720 O O . ARG A 1 89 ? 4.637 -3.958 -7.640 1.00 95.81 89 ARG A O 1
ATOM 727 N N . SER A 1 90 ? 3.450 -2.312 -6.690 1.00 97.50 90 SER A N 1
ATOM 728 C CA . SER A 1 90 ? 2.185 -3.025 -6.725 1.00 97.50 90 SER A CA 1
ATOM 729 C C . SER A 1 90 ? 1.035 -2.043 -6.869 1.00 97.50 90 SER A C 1
ATOM 731 O O . SER A 1 90 ? 1.052 -0.993 -6.225 1.00 97.50 90 SER A O 1
ATOM 733 N N . GLN A 1 91 ? 0.067 -2.344 -7.725 1.00 98.31 91 GLN A N 1
ATOM 734 C CA . GLN A 1 91 ? -1.109 -1.502 -7.910 1.00 98.31 91 GLN A CA 1
ATOM 735 C C . GLN A 1 91 ? -2.327 -2.342 -8.272 1.00 98.31 91 GLN A C 1
ATOM 737 O O . GLN A 1 91 ? -2.229 -3.226 -9.119 1.00 98.31 91 GLN A O 1
ATOM 742 N N . GLY A 1 92 ? -3.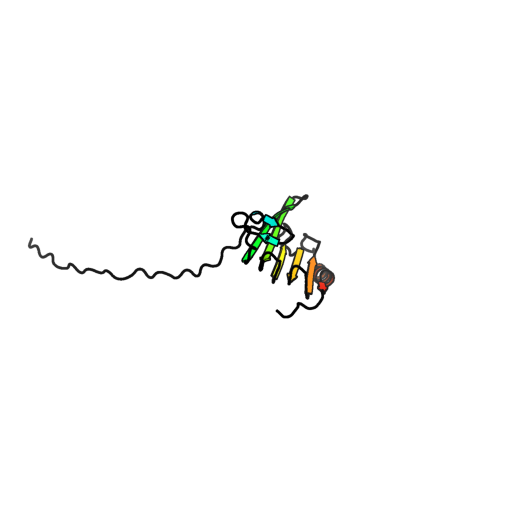471 -2.023 -7.675 1.00 97.75 92 GLY A N 1
ATOM 743 C CA . GLY A 1 92 ? -4.744 -2.655 -7.994 1.00 97.75 92 GLY A CA 1
ATOM 744 C C . GLY A 1 92 ? -5.856 -2.212 -7.053 1.00 97.75 92 GLY A C 1
ATOM 745 O O . GLY A 1 92 ? -5.759 -1.173 -6.394 1.00 97.75 92 GLY A O 1
ATOM 746 N N . VAL A 1 93 ? -6.915 -3.019 -6.991 1.00 97.62 93 VAL A N 1
ATOM 747 C CA . VAL A 1 93 ? -8.101 -2.752 -6.170 1.00 97.62 93 VAL A CA 1
ATOM 748 C C . VAL A 1 93 ? -8.176 -3.738 -5.010 1.00 97.62 93 VAL A C 1
ATOM 750 O O . VAL A 1 93 ? -8.036 -4.950 -5.188 1.00 97.62 93 VAL A O 1
ATOM 753 N N . MET A 1 94 ? -8.423 -3.202 -3.819 1.00 97.50 94 MET A N 1
ATOM 754 C CA . MET A 1 94 ? -8.735 -3.954 -2.608 1.00 97.50 94 MET A CA 1
ATOM 755 C C . MET A 1 94 ? -10.238 -3.896 -2.340 1.00 97.50 94 MET A C 1
ATOM 757 O O . MET A 1 94 ? -10.847 -2.838 -2.483 1.00 97.50 94 MET A O 1
ATOM 761 N N . SER A 1 95 ? -10.835 -4.994 -1.891 1.00 96.75 95 SER A N 1
ATOM 762 C CA . SER A 1 95 ? -12.199 -4.994 -1.365 1.00 96.75 95 SER A CA 1
ATOM 763 C C . SER A 1 95 ? -12.311 -5.929 -0.172 1.00 96.75 95 SER A C 1
ATOM 765 O O . SER A 1 95 ? -11.826 -7.063 -0.210 1.00 96.75 95 SER A O 1
ATOM 767 N N . GLY A 1 96 ? -12.882 -5.436 0.929 1.00 94.62 96 GLY A N 1
ATOM 768 C CA . GLY A 1 96 ? -13.003 -6.204 2.168 1.00 94.62 96 GLY A CA 1
ATOM 769 C C . GLY A 1 96 ? -11.662 -6.721 2.702 1.00 94.62 96 GLY A C 1
ATOM 770 O O . GLY A 1 96 ? -11.616 -7.774 3.335 1.00 94.62 96 GLY A O 1
ATOM 771 N N . GLY A 1 97 ? -10.561 -6.013 2.427 1.00 95.62 97 GLY A N 1
ATOM 772 C CA . GLY A 1 97 ? -9.226 -6.390 2.889 1.00 95.62 97 GLY A CA 1
ATOM 773 C C . GLY A 1 97 ? -8.473 -7.367 1.982 1.00 95.62 97 GLY A C 1
ATOM 774 O O . GLY A 1 97 ? -7.346 -7.728 2.319 1.00 95.62 97 GLY A O 1
ATOM 775 N N . ALA A 1 98 ? -9.044 -7.768 0.843 1.00 96.56 98 ALA A N 1
ATOM 776 C CA . ALA A 1 98 ? -8.426 -8.687 -0.112 1.00 96.56 98 ALA A CA 1
ATOM 777 C C . ALA A 1 98 ? -8.239 -8.042 -1.500 1.00 96.56 98 ALA A C 1
ATOM 779 O O . ALA A 1 98 ? -9.049 -7.197 -1.885 1.00 96.56 98 ALA A O 1
ATOM 780 N N . PRO A 1 99 ? -7.206 -8.436 -2.271 1.00 97.44 99 PRO A N 1
ATOM 781 C CA . PRO A 1 99 ? -7.050 -7.997 -3.652 1.00 97.44 99 PRO A CA 1
ATOM 782 C C . PRO A 1 99 ? -8.131 -8.617 -4.544 1.00 97.44 99 PRO A C 1
ATOM 784 O O . PRO A 1 99 ? -8.477 -9.794 -4.409 1.00 97.44 99 PRO A O 1
ATOM 787 N N . CYS A 1 100 ? -8.639 -7.832 -5.485 1.00 97.38 100 CYS A N 1
ATOM 788 C CA . CYS A 1 100 ? -9.559 -8.288 -6.519 1.00 97.38 100 CYS A CA 1
ATOM 789 C C . CYS A 1 100 ? -9.244 -7.616 -7.862 1.00 97.38 100 CYS A C 1
ATOM 791 O O . CYS A 1 100 ? -8.568 -6.587 -7.920 1.00 97.38 100 CYS A O 1
ATOM 793 N N . GLY A 1 101 ? -9.722 -8.213 -8.954 1.00 96.38 101 GLY A N 1
ATOM 794 C CA . GLY A 1 101 ? -9.495 -7.718 -10.308 1.00 96.38 101 GLY A CA 1
ATOM 795 C C . GLY A 1 101 ? -8.038 -7.822 -10.765 1.00 96.38 101 GLY A C 1
ATOM 796 O O . GLY A 1 101 ? -7.286 -8.700 -10.338 1.00 96.38 101 GLY A O 1
ATOM 797 N N . GLY A 1 102 ? -7.655 -6.942 -11.691 1.00 96.69 102 GLY A N 1
ATOM 798 C CA . GLY A 1 102 ? -6.301 -6.894 -12.235 1.00 96.69 102 GLY A CA 1
ATOM 799 C C . GLY A 1 102 ? -5.338 -6.132 -11.335 1.00 96.69 102 GLY A C 1
ATOM 800 O O . GLY A 1 102 ? -5.660 -5.049 -10.851 1.00 96.69 102 GLY A O 1
ATOM 801 N N . TRP A 1 103 ? -4.155 -6.704 -11.148 1.00 97.75 103 TRP A N 1
ATOM 802 C CA . TRP A 1 103 ? -3.066 -6.155 -10.359 1.00 97.75 103 TRP A CA 1
ATOM 803 C C . TRP A 1 103 ? -1.787 -6.097 -11.181 1.00 97.75 103 TRP A C 1
ATOM 805 O O . TRP A 1 103 ? -1.496 -6.986 -11.978 1.00 97.75 103 TRP A O 1
ATOM 815 N N . VAL A 1 104 ? -1.017 -5.044 -10.954 1.00 96.75 104 VAL A N 1
ATOM 816 C CA . VAL A 1 104 ? 0.375 -4.932 -11.381 1.00 96.75 104 VAL A CA 1
ATOM 817 C C . VAL A 1 104 ? 1.241 -5.331 -10.192 1.00 96.75 104 VAL A C 1
ATOM 819 O O . VAL A 1 104 ? 1.065 -4.779 -9.108 1.00 96.75 104 VAL A O 1
ATOM 822 N N . GLU A 1 105 ? 2.179 -6.253 -10.383 1.00 96.06 105 GLU A N 1
ATOM 823 C CA . GLU A 1 105 ? 3.163 -6.707 -9.395 1.00 96.06 105 GLU A CA 1
ATOM 824 C C . GLU A 1 105 ? 4.571 -6.684 -10.008 1.00 96.06 105 GLU A C 1
ATOM 826 O O . GLU A 1 105 ? 5.026 -7.625 -10.655 1.00 96.06 105 GLU A O 1
ATOM 831 N N . ASN A 1 106 ? 5.275 -5.568 -9.822 1.00 93.62 106 ASN A N 1
ATOM 832 C CA . ASN A 1 106 ? 6.610 -5.337 -10.355 1.00 93.62 106 ASN A CA 1
ATOM 833 C C . ASN A 1 106 ? 7.648 -5.318 -9.226 1.00 93.62 106 ASN A C 1
ATOM 835 O O . ASN A 1 106 ? 7.786 -4.334 -8.500 1.00 93.62 106 ASN A O 1
ATOM 839 N N . GLU A 1 107 ? 8.446 -6.376 -9.109 1.00 89.25 107 GLU A N 1
ATOM 840 C CA . GLU A 1 107 ? 9.522 -6.451 -8.112 1.00 89.25 107 GLU A CA 1
ATOM 841 C C . GLU A 1 107 ? 10.796 -5.688 -8.516 1.00 89.25 107 GLU A C 1
ATOM 843 O O . GLU A 1 107 ? 11.675 -5.489 -7.678 1.00 89.25 107 GLU A O 1
ATOM 848 N N . ASN A 1 108 ? 10.921 -5.227 -9.767 1.00 89.56 108 ASN A N 1
ATOM 849 C CA . ASN A 1 108 ? 12.107 -4.528 -10.254 1.00 89.56 108 ASN A CA 1
ATOM 850 C C . ASN A 1 108 ? 12.022 -3.006 -9.993 1.00 89.56 108 ASN A C 1
ATOM 852 O O . ASN A 1 108 ? 11.322 -2.279 -10.708 1.00 89.56 108 ASN A O 1
ATOM 856 N N . PRO A 1 109 ? 12.805 -2.453 -9.045 1.00 87.88 109 PRO A N 1
ATOM 857 C CA . PRO A 1 109 ? 12.810 -1.014 -8.789 1.00 87.88 109 PRO A CA 1
ATOM 858 C C . PRO A 1 109 ? 13.483 -0.200 -9.907 1.00 87.88 109 PRO A C 1
ATOM 860 O O . PRO A 1 109 ? 13.361 1.028 -9.921 1.00 87.88 109 PRO A O 1
ATOM 863 N N . THR A 1 110 ? 14.214 -0.849 -10.817 1.00 87.38 110 THR A N 1
ATOM 864 C CA . THR A 1 110 ? 15.145 -0.221 -11.767 1.00 87.38 110 THR A CA 1
ATOM 865 C C . THR A 1 110 ? 14.463 0.109 -13.081 1.00 87.38 110 THR A C 1
ATOM 867 O O . THR A 1 110 ? 13.789 -0.742 -13.638 1.00 87.38 110 THR A O 1
ATOM 870 N N . VAL A 1 111 ? 14.680 1.309 -13.621 1.00 83.12 111 VAL A N 1
ATOM 871 C CA . VAL A 1 111 ? 14.159 1.671 -14.949 1.00 83.12 111 VAL A CA 1
ATOM 872 C C . VAL A 1 111 ? 14.765 0.742 -16.022 1.00 83.12 111 VAL A C 1
ATOM 874 O O . VAL A 1 111 ? 15.990 0.592 -16.027 1.00 83.12 111 VAL A O 1
ATOM 877 N N . PRO A 1 112 ? 13.959 0.125 -16.908 1.00 84.31 112 PRO A N 1
ATOM 878 C CA . PRO A 1 112 ? 14.444 -0.799 -17.931 1.00 84.31 112 PRO A CA 1
ATOM 879 C C . PRO A 1 112 ? 15.372 -0.101 -18.922 1.00 84.31 112 PRO A C 1
ATOM 881 O O . PRO A 1 112 ? 15.197 1.077 -19.236 1.00 84.31 112 PRO A O 1
ATOM 884 N N . GLU A 1 113 ? 16.345 -0.832 -19.464 1.00 88.00 113 GLU A N 1
ATOM 885 C CA . GLU A 1 113 ? 17.320 -0.260 -20.403 1.00 88.00 113 GLU A CA 1
ATOM 886 C C . GLU A 1 113 ? 16.716 -0.004 -21.794 1.00 88.00 113 GLU A C 1
ATOM 888 O O . GLU A 1 113 ? 17.260 0.766 -22.588 1.00 88.00 113 GLU A O 1
ATOM 893 N N . SER A 1 114 ? 15.584 -0.643 -22.104 1.00 91.75 114 SER A N 1
ATOM 894 C CA . SER A 1 114 ? 14.888 -0.496 -23.380 1.00 91.75 114 SER A CA 1
ATOM 895 C C . SER A 1 114 ? 13.370 -0.521 -23.220 1.00 91.75 114 SER A C 1
ATOM 897 O O . SER A 1 114 ? 12.837 -1.192 -22.339 1.00 91.75 114 SER A O 1
ATOM 899 N N . MET A 1 115 ? 12.667 0.129 -24.152 1.00 88.31 115 MET A N 1
ATOM 900 C CA . MET A 1 115 ? 11.198 0.111 -24.199 1.00 88.31 115 MET A CA 1
ATOM 901 C C . MET A 1 115 ? 10.627 -1.303 -24.390 1.00 88.31 115 MET A C 1
ATOM 903 O O . MET A 1 115 ? 9.538 -1.598 -23.919 1.00 88.31 115 MET A O 1
ATOM 907 N N . LEU A 1 116 ? 11.342 -2.199 -25.082 1.00 90.94 116 LEU A N 1
ATOM 908 C CA . LEU A 1 116 ? 10.881 -3.583 -25.249 1.00 90.94 116 LEU A CA 1
ATOM 909 C C . LEU A 1 116 ? 10.939 -4.359 -23.934 1.00 90.94 116 LEU A C 1
ATOM 911 O O . LEU A 1 116 ? 10.045 -5.154 -23.649 1.00 90.94 116 LEU A O 1
ATOM 915 N N . GLN A 1 117 ? 11.982 -4.119 -23.139 1.00 89.38 117 GLN A N 1
ATOM 916 C CA . GLN A 1 117 ? 12.087 -4.695 -21.806 1.00 89.38 117 GLN A CA 1
ATOM 917 C C . GLN A 1 117 ? 10.986 -4.147 -20.901 1.00 89.38 117 GLN A C 1
ATOM 919 O O . GLN A 1 117 ? 10.349 -4.927 -20.210 1.00 89.38 117 GLN A O 1
ATOM 924 N N . GLU A 1 118 ? 10.711 -2.844 -20.969 1.00 89.25 118 GLU A N 1
ATOM 925 C CA . GLU A 1 118 ? 9.611 -2.221 -20.231 1.00 89.25 118 GLU A CA 1
ATOM 926 C C . GLU A 1 118 ? 8.261 -2.874 -20.543 1.00 89.25 118 GLU A C 1
ATOM 928 O O . GLU A 1 118 ? 7.596 -3.341 -19.626 1.00 89.25 118 GLU A O 1
ATOM 933 N N . VAL A 1 119 ? 7.908 -3.022 -21.824 1.00 88.81 119 VAL A N 1
ATOM 934 C CA . VAL A 1 119 ? 6.651 -3.688 -22.214 1.00 88.81 119 VAL A CA 1
ATOM 935 C C . VAL A 1 119 ? 6.609 -5.144 -21.741 1.00 88.81 119 VAL A C 1
ATOM 937 O O . VAL A 1 119 ? 5.559 -5.629 -21.328 1.00 88.81 119 VAL A O 1
ATOM 940 N N . THR A 1 120 ? 7.734 -5.858 -21.800 1.00 88.44 120 THR A N 1
ATOM 941 C CA . THR A 1 120 ? 7.797 -7.258 -21.352 1.00 88.44 120 THR A CA 1
ATOM 942 C C . THR A 1 120 ? 7.587 -7.359 -19.843 1.00 88.44 120 THR A C 1
ATOM 944 O O . THR A 1 120 ? 6.742 -8.133 -19.405 1.00 88.44 120 THR A O 1
ATOM 947 N N . GLU A 1 121 ? 8.295 -6.539 -19.060 1.00 88.44 121 GLU A N 1
ATOM 948 C CA . GLU A 1 121 ? 8.160 -6.490 -17.601 1.00 88.44 121 GLU A CA 1
ATOM 949 C C . GLU A 1 121 ? 6.729 -6.136 -17.186 1.00 88.44 121 GLU A C 1
ATOM 951 O O . GLU A 1 121 ? 6.181 -6.762 -16.282 1.00 88.44 121 GLU A O 1
ATOM 956 N N . GLU A 1 122 ? 6.095 -5.174 -17.862 1.00 86.44 122 GLU A N 1
ATOM 957 C CA . GLU A 1 122 ? 4.700 -4.825 -17.592 1.00 86.44 122 GLU A CA 1
ATOM 958 C C . GLU A 1 122 ? 3.765 -6.012 -17.833 1.00 86.44 122 GLU A C 1
ATOM 960 O O . GLU A 1 122 ? 2.950 -6.325 -16.968 1.00 86.44 122 GLU A O 1
ATOM 965 N N . LEU A 1 123 ? 3.904 -6.721 -18.956 1.00 89.25 123 LEU A N 1
ATOM 966 C CA . LEU A 1 123 ? 3.067 -7.885 -19.262 1.00 89.25 123 LEU A CA 1
ATOM 967 C C . LEU A 1 123 ? 3.271 -9.038 -18.272 1.00 89.25 123 LEU A C 1
ATOM 969 O O . LEU A 1 123 ? 2.303 -9.695 -17.896 1.00 89.25 123 LEU A O 1
ATOM 973 N N . GLU A 1 124 ? 4.510 -9.281 -17.850 1.00 89.44 124 GLU A N 1
ATOM 974 C CA . GLU A 1 124 ? 4.852 -10.327 -16.879 1.00 89.44 124 GLU A CA 1
ATOM 975 C C . GLU A 1 124 ? 4.408 -9.978 -15.451 1.00 89.44 124 GLU A C 1
ATOM 977 O O . GLU A 1 124 ? 4.166 -10.877 -14.649 1.00 89.44 124 GLU A O 1
ATOM 982 N N . SER A 1 125 ? 4.257 -8.686 -15.146 1.00 92.75 125 SER A N 1
ATOM 983 C CA . SER A 1 125 ? 3.807 -8.194 -13.840 1.00 92.75 125 SER A CA 1
ATOM 984 C C . SER A 1 125 ? 2.293 -8.270 -13.623 1.00 92.75 125 SER A C 1
ATOM 986 O O . SER A 1 125 ? 1.822 -7.987 -12.524 1.00 92.75 125 SER A O 1
ATOM 988 N N . LEU A 1 126 ? 1.505 -8.611 -14.647 1.00 94.94 126 LEU A N 1
ATOM 989 C CA . LEU A 1 126 ? 0.048 -8.627 -14.536 1.00 94.94 126 LEU A CA 1
ATOM 990 C C . LEU A 1 126 ? -0.455 -9.899 -13.851 1.00 94.94 126 LEU A C 1
ATOM 992 O O . LEU A 1 126 ? -0.281 -11.015 -14.341 1.00 94.94 126 LEU A O 1
ATOM 996 N N . VAL A 1 127 ? -1.173 -9.705 -12.749 1.00 95.88 127 VAL A N 1
ATOM 997 C CA . VAL A 1 127 ? -1.848 -10.750 -11.981 1.00 95.88 127 VAL A CA 1
ATOM 998 C C . VAL A 1 127 ? -3.352 -10.495 -12.014 1.00 95.88 127 VAL A C 1
ATOM 1000 O O . VAL A 1 127 ? -3.805 -9.357 -11.931 1.00 95.88 127 VAL A O 1
ATOM 1003 N N . ILE A 1 128 ? -4.150 -11.554 -12.151 1.00 95.81 128 ILE A N 1
ATOM 1004 C CA . ILE A 1 128 ? -5.615 -11.465 -12.141 1.00 95.81 128 ILE A CA 1
ATOM 1005 C C . ILE A 1 128 ? -6.132 -12.223 -10.924 1.00 95.81 128 ILE A C 1
ATOM 1007 O O . ILE A 1 128 ? -6.009 -13.447 -10.842 1.00 95.81 128 ILE A O 1
ATOM 1011 N N . TYR A 1 129 ? -6.712 -11.482 -9.987 1.00 94.69 129 TYR A N 1
ATOM 1012 C CA . TYR A 1 129 ? -7.441 -12.016 -8.845 1.00 94.69 129 TYR A CA 1
ATOM 1013 C C . TYR A 1 129 ? -8.921 -12.220 -9.202 1.00 94.69 129 TYR A C 1
ATOM 1015 O O . TYR A 1 129 ? -9.367 -11.898 -10.306 1.00 94.69 129 TYR A O 1
ATOM 1023 N N . GLY A 1 130 ? -9.691 -12.788 -8.270 1.00 95.31 130 GLY A N 1
ATOM 1024 C CA . GLY A 1 130 ? -11.138 -12.934 -8.434 1.00 95.31 130 GLY A CA 1
ATOM 1025 C C . GLY A 1 130 ? -11.831 -11.592 -8.688 1.00 95.31 130 GLY A C 1
ATOM 1026 O O . GLY A 1 130 ? -11.281 -10.526 -8.403 1.00 95.31 130 GLY A O 1
ATOM 1027 N N . GLU A 1 131 ? -13.045 -11.647 -9.229 1.00 95.38 131 GLU A N 1
ATOM 1028 C CA . GLU A 1 131 ? -13.856 -10.454 -9.468 1.00 95.38 131 GLU A CA 1
ATOM 1029 C C . GLU A 1 131 ? -14.082 -9.687 -8.161 1.00 95.38 131 GLU 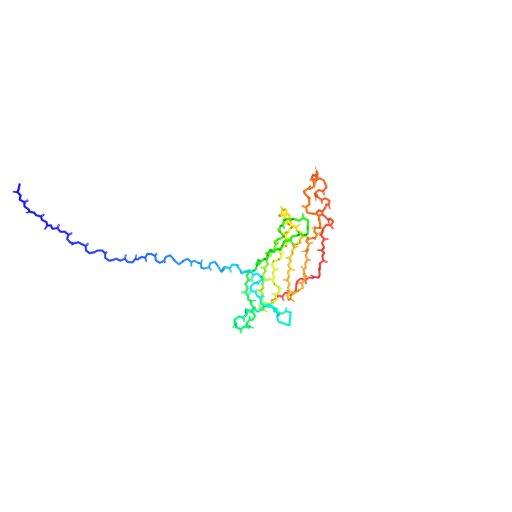A C 1
ATOM 1031 O O . GLU A 1 131 ? -14.262 -10.282 -7.094 1.00 95.38 131 GLU A O 1
ATOM 1036 N N . CYS A 1 132 ? -14.056 -8.357 -8.244 1.00 93.81 132 CYS A N 1
ATOM 1037 C CA . CYS A 1 132 ? -14.389 -7.536 -7.092 1.00 93.81 132 CYS A CA 1
ATOM 1038 C C . CYS A 1 132 ? -15.870 -7.739 -6.753 1.00 93.81 132 CYS A C 1
ATOM 1040 O O . CYS A 1 132 ? -16.703 -7.653 -7.660 1.00 93.81 132 CYS A O 1
ATOM 1042 N N . PRO A 1 133 ? -16.212 -8.026 -5.485 1.00 92.00 133 PRO A N 1
ATOM 1043 C CA . PRO A 1 133 ? -17.604 -8.141 -5.087 1.00 92.00 133 PRO A CA 1
ATOM 1044 C C . PRO A 1 133 ? -18.321 -6.822 -5.390 1.00 92.00 133 PRO A C 1
ATOM 1046 O O . PRO A 1 133 ? -17.799 -5.743 -5.111 1.00 92.00 133 PRO A O 1
ATOM 1049 N N . GLU A 1 134 ? -19.511 -6.906 -5.979 1.00 80.50 134 GLU A N 1
ATOM 1050 C CA . GLU A 1 134 ? -20.354 -5.725 -6.141 1.00 80.50 134 GLU A CA 1
ATOM 1051 C C . GLU A 1 134 ? -20.850 -5.294 -4.753 1.00 80.50 134 GLU A C 1
ATOM 1053 O O . GLU A 1 134 ? -21.448 -6.094 -4.027 1.00 80.50 134 GLU A O 1
ATOM 1058 N N . GLY A 1 135 ? -20.505 -4.063 -4.363 1.00 62.59 135 GLY A N 1
ATOM 1059 C CA . GLY A 1 135 ? -20.857 -3.465 -3.070 1.00 62.59 135 GLY A CA 1
ATOM 1060 C C . GLY A 1 135 ? -22.307 -3.017 -2.965 1.00 62.59 135 GLY A C 1
ATOM 1061 O O . GLY A 1 135 ? -22.906 -2.658 -4.005 1.00 62.59 135 GLY A O 1
#

Foldseek 3Di:
DDDDDDDDDDDDDDDPPPPPPCPPDAAEQVQWDADPNFTARVVPRWGDWFWYKYWDADPVGAIKMWTFTDDRRAGAAWIFIADSLRHTQKTAGDDRNHGAAKMFHQPDNDDDPDPVVVVVSRVVRIDHHHHHDDD